Protein AF-A0ABD5PLB5-F1 (afdb_monomer)

Foldseek 3Di:
DDDDPPVVVPPPPLVVLVVLLVVLQVQLVVLCVVCVVVVNNVRNVVSNVVSVVCSVVSVVVDPDPSDDPVNVVVVVVVVVVVLVVVVVVLVPPVVVQVVCCVDPPDPDDPVNVVVNVVNVVVVVVVVVVCVVVVVD

Secondary structure (DSSP, 8-state):
---SSTTTSSSHHHHHHHHHHHHHHHHHHHHHHHHHHTT-HHHHHHHHHHHHHHHHHHHHT--S----HHHHHHHHHHHHHHHHHHHHHHHHHHHHHHHHHTSTT----HHHHHHHHHHHHHHHHHHHHHHHHHH-

Organism: NCBI:txid2932267

Sequence (136 aa):
MTEPATGLLRTGAPETYKRLMLACCVFAGVALGVGSALQRPLVAVGLYAVGMIAAVAIPSATSYTLFDERDDTIHRRASGFTLTLFGWLAAIVFPSLVVLSSTRYFSWGTASVTLAWTTAAVYVTYGVAIGYYRRR

Radius of gyration: 20.75 Å; Cα contacts (8 Å, |Δi|>4): 52; chains: 1; bounding box: 46×36×71 Å

InterPro domains:
  IPR019235 Protein of unknown function DUF2178, transmembrane [PF09946] (15-136)

Structure (mmCIF, N/CA/C/O backbone):
data_AF-A0ABD5PLB5-F1
#
_entry.id   AF-A0ABD5PLB5-F1
#
loop_
_atom_site.group_PDB
_atom_site.id
_atom_site.type_symbol
_atom_site.label_atom_id
_atom_site.label_alt_id
_atom_site.label_comp_id
_atom_site.label_asym_id
_atom_site.label_entity_id
_atom_site.label_seq_id
_atom_site.pdbx_PDB_ins_code
_atom_site.Cartn_x
_atom_site.Cartn_y
_atom_site.Cartn_z
_atom_site.occupancy
_atom_site.B_iso_or_equiv
_atom_site.auth_seq_id
_atom_site.auth_comp_id
_atom_site.auth_asym_id
_atom_site.auth_atom_id
_atom_site.pdbx_PDB_model_num
ATOM 1 N N . MET A 1 1 ? -15.383 25.217 46.375 1.00 41.72 1 MET A N 1
ATOM 2 C CA . MET A 1 1 ? -15.329 25.549 44.934 1.00 41.72 1 MET A CA 1
ATOM 3 C C . MET A 1 1 ? -13.970 25.121 44.397 1.00 41.72 1 MET A C 1
ATOM 5 O O . MET A 1 1 ? -13.043 25.914 44.421 1.00 41.72 1 MET A O 1
ATOM 9 N N . THR A 1 2 ? -13.818 23.861 43.987 1.00 51.75 2 THR A N 1
ATOM 10 C CA . THR A 1 2 ? -12.571 23.341 43.393 1.00 51.75 2 THR A CA 1
ATOM 11 C C . THR A 1 2 ? -12.906 22.225 42.407 1.00 51.75 2 THR A C 1
ATOM 13 O O . THR A 1 2 ? -12.700 21.056 42.698 1.00 51.75 2 THR A O 1
ATOM 16 N N . GLU A 1 3 ? -13.435 22.587 41.240 1.00 52.81 3 GLU A N 1
ATOM 17 C CA . GLU A 1 3 ? -13.432 21.715 40.059 1.00 52.81 3 GLU A CA 1
ATOM 18 C C . GLU A 1 3 ? -13.216 22.568 38.802 1.00 52.81 3 GLU A C 1
ATOM 20 O O . GLU A 1 3 ? -14.157 23.175 38.295 1.00 52.81 3 GLU A O 1
ATOM 25 N N . PRO A 1 4 ? -11.965 22.661 38.310 1.00 50.53 4 PRO A N 1
ATOM 26 C CA . PRO A 1 4 ? -11.774 22.874 36.875 1.00 50.53 4 PRO A CA 1
ATOM 27 C C . PRO A 1 4 ? -10.739 21.935 36.223 1.00 50.53 4 PRO A C 1
ATOM 29 O O . PRO A 1 4 ? -10.540 22.000 35.015 1.00 50.53 4 PRO A O 1
ATOM 32 N N . ALA A 1 5 ? 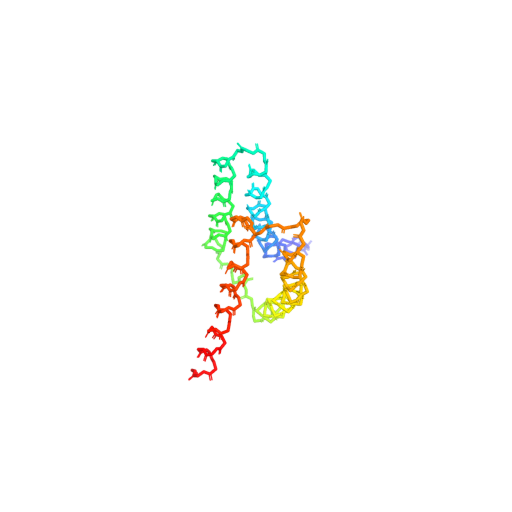-10.083 21.035 36.967 1.00 50.00 5 ALA A N 1
ATOM 33 C CA . ALA A 1 5 ? -8.969 20.240 36.426 1.00 50.00 5 ALA A CA 1
ATOM 34 C C . ALA A 1 5 ? -9.391 18.941 35.703 1.00 50.00 5 ALA A C 1
ATOM 36 O O . ALA A 1 5 ? -8.649 18.424 34.869 1.00 50.00 5 ALA A O 1
ATOM 37 N N . THR A 1 6 ? -10.589 18.415 35.968 1.00 53.41 6 THR A N 1
ATOM 38 C CA . THR A 1 6 ? -11.008 17.083 35.488 1.00 53.41 6 THR A CA 1
ATOM 39 C C . THR A 1 6 ? -11.473 17.075 34.022 1.00 53.41 6 THR A C 1
ATOM 41 O O . THR A 1 6 ? -11.528 16.021 33.391 1.00 53.41 6 THR A O 1
ATOM 44 N N . GLY A 1 7 ? -11.776 18.242 33.440 1.00 45.38 7 GLY A N 1
ATOM 45 C CA . GLY A 1 7 ? -12.273 18.359 32.061 1.00 45.38 7 GLY A CA 1
ATOM 46 C C . GLY A 1 7 ? -11.204 18.185 30.973 1.00 45.38 7 GLY A C 1
ATOM 47 O O . GLY A 1 7 ? -11.512 17.690 29.891 1.00 45.38 7 GLY A O 1
ATOM 48 N N . LEU A 1 8 ? -9.944 18.535 31.258 1.00 46.94 8 LEU A N 1
ATOM 49 C CA . LEU A 1 8 ? -8.851 18.522 30.270 1.00 46.94 8 LEU A CA 1
ATOM 50 C C . LEU A 1 8 ? -8.160 17.156 30.128 1.00 46.94 8 LEU A C 1
ATOM 52 O O . LEU A 1 8 ? -7.621 16.851 29.068 1.00 46.94 8 LEU A O 1
ATOM 56 N N . LEU A 1 9 ? -8.219 16.300 31.154 1.00 48.34 9 LEU A N 1
ATOM 57 C CA . LEU A 1 9 ? -7.662 14.938 31.103 1.00 48.34 9 LEU A CA 1
ATOM 58 C C . LEU A 1 9 ? -8.613 13.919 30.451 1.00 48.34 9 LEU A C 1
ATOM 60 O O . LEU A 1 9 ? -8.194 12.816 30.109 1.00 48.34 9 LEU A O 1
ATOM 64 N N . ARG A 1 10 ? -9.887 14.277 30.252 1.00 50.34 10 ARG A N 1
ATOM 65 C CA . ARG A 1 10 ? -10.924 13.352 29.768 1.00 50.34 10 ARG A CA 1
ATOM 66 C C . ARG A 1 10 ? -11.034 13.287 28.240 1.00 50.34 10 ARG A C 1
ATOM 68 O O . ARG A 1 10 ? -11.531 12.299 27.713 1.00 50.34 10 ARG A O 1
ATOM 75 N N . THR A 1 11 ? -10.551 14.302 27.524 1.00 49.94 11 THR A N 1
ATOM 76 C CA . THR A 1 11 ? -10.662 14.414 26.056 1.00 49.94 11 THR A CA 1
ATOM 77 C C . THR A 1 11 ? -9.358 14.112 25.309 1.00 49.94 11 THR A C 1
ATOM 79 O O . THR A 1 11 ? -9.388 13.875 24.105 1.00 49.94 11 THR A O 1
ATOM 82 N N . GLY A 1 12 ? -8.213 14.072 26.003 1.00 51.06 12 GLY A N 1
ATOM 83 C CA . GLY A 1 12 ? -6.898 13.862 25.384 1.00 51.06 12 GLY A CA 1
ATOM 84 C C . GLY A 1 12 ? -6.509 12.399 25.149 1.00 51.06 12 GLY A C 1
ATOM 85 O O . GLY A 1 12 ? -5.767 12.115 24.213 1.00 51.06 12 GLY A O 1
ATOM 86 N N . ALA A 1 13 ? -7.006 11.458 25.956 1.00 61.94 13 ALA A N 1
ATOM 87 C CA . ALA A 1 13 ? -6.585 10.057 25.887 1.00 61.94 13 ALA A CA 1
ATOM 88 C C . ALA A 1 13 ? -6.906 9.379 24.533 1.00 61.94 13 ALA A C 1
ATOM 90 O O . ALA A 1 13 ? -5.964 8.944 23.869 1.00 61.94 13 ALA A O 1
ATOM 91 N N . PRO A 1 14 ? -8.167 9.322 24.056 1.00 65.00 14 PRO A N 1
ATOM 92 C CA . PRO A 1 14 ? -8.504 8.568 22.843 1.00 65.00 14 PRO A CA 1
ATOM 93 C C . PRO A 1 14 ? -7.855 9.137 21.572 1.00 65.00 14 PRO A C 1
ATOM 95 O O . PRO A 1 14 ? -7.322 8.378 20.768 1.00 65.00 14 PRO A O 1
ATOM 98 N N . GLU A 1 15 ? -7.811 10.463 21.411 1.00 71.81 15 GLU A N 1
ATOM 99 C CA . GLU A 1 15 ? -7.142 11.112 20.270 1.00 71.81 15 GLU A CA 1
ATOM 100 C C . GLU A 1 15 ? -5.625 10.885 20.274 1.00 71.81 15 GLU A C 1
ATOM 102 O O . GLU A 1 15 ? -5.017 10.667 19.224 1.00 71.81 15 GLU A O 1
ATOM 107 N N . THR A 1 16 ? -5.001 10.881 21.454 1.00 73.25 16 THR A N 1
ATOM 108 C CA . THR A 1 16 ? -3.568 10.587 21.586 1.00 73.25 16 THR A CA 1
ATOM 109 C C . THR A 1 16 ? -3.272 9.135 21.217 1.00 73.25 16 THR A C 1
ATOM 111 O O . THR A 1 16 ? -2.315 8.884 20.486 1.00 73.25 16 THR A O 1
ATOM 114 N N . TYR A 1 17 ? -4.119 8.185 21.628 1.00 70.25 17 TYR A N 1
ATOM 115 C CA . TYR A 1 17 ? -3.989 6.777 21.238 1.00 70.25 17 TYR A CA 1
ATOM 116 C C . T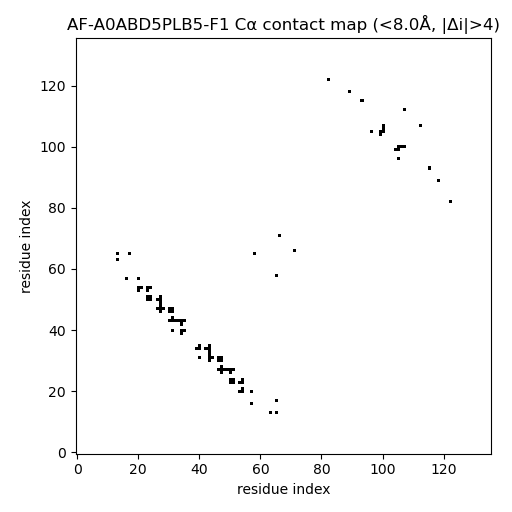YR A 1 17 ? -4.179 6.566 19.730 1.00 70.25 17 TYR A C 1
ATOM 118 O O . TYR A 1 17 ? -3.380 5.860 19.114 1.00 70.25 17 TYR A O 1
ATOM 126 N N . LYS A 1 18 ? -5.163 7.225 19.104 1.00 74.38 18 LYS A N 1
ATOM 127 C CA . LYS A 1 18 ? -5.365 7.181 17.642 1.00 74.38 18 LYS A CA 1
ATOM 128 C C . LYS A 1 18 ? -4.155 7.725 16.881 1.00 74.38 18 LYS A C 1
ATOM 130 O O . LYS A 1 18 ? -3.691 7.103 15.925 1.00 74.38 18 LYS A O 1
ATOM 135 N N . ARG A 1 19 ? -3.609 8.864 17.322 1.00 79.31 19 ARG A N 1
ATOM 136 C CA . ARG A 1 19 ? -2.397 9.458 16.735 1.00 79.31 19 ARG A CA 1
ATOM 137 C C . ARG A 1 19 ? -1.176 8.575 16.931 1.00 79.31 19 ARG A C 1
ATOM 139 O O . ARG A 1 19 ? -0.392 8.449 15.999 1.00 79.31 19 ARG A O 1
ATOM 146 N N . LEU A 1 20 ? -1.029 7.951 18.098 1.00 80.44 20 LEU A N 1
ATOM 147 C CA . LEU A 1 20 ? 0.065 7.024 18.374 1.00 80.44 20 LEU A CA 1
ATOM 148 C C . LEU A 1 20 ? -0.024 5.786 17.479 1.00 80.44 20 LEU A C 1
ATOM 150 O O . LEU A 1 20 ? 0.971 5.406 16.874 1.00 80.44 20 LEU A O 1
ATOM 154 N N . MET A 1 21 ? -1.216 5.206 17.328 1.00 77.38 21 MET A N 1
ATOM 155 C CA . MET A 1 21 ? -1.441 4.076 16.427 1.00 77.38 21 MET A CA 1
ATOM 156 C C . MET A 1 21 ? -1.101 4.447 14.978 1.00 77.38 21 MET A C 1
ATOM 158 O O . MET A 1 21 ? -0.364 3.725 14.309 1.00 77.38 21 MET A O 1
ATOM 162 N N . LEU A 1 22 ? -1.573 5.605 14.502 1.00 82.31 22 LEU A N 1
ATOM 163 C CA . LEU A 1 22 ? -1.252 6.097 13.163 1.00 82.31 22 LEU A CA 1
ATOM 164 C C . LEU A 1 22 ? 0.251 6.363 13.003 1.00 82.31 22 LEU A C 1
ATOM 166 O O . LEU A 1 22 ? 0.833 5.973 11.993 1.00 82.31 22 LEU A O 1
ATOM 170 N N . ALA A 1 23 ? 0.893 6.961 14.008 1.00 84.25 23 ALA A N 1
ATOM 171 C CA . ALA A 1 23 ? 2.331 7.189 14.025 1.00 84.25 23 ALA A CA 1
ATOM 172 C C . ALA A 1 23 ? 3.112 5.870 13.988 1.00 84.25 23 ALA A C 1
ATOM 174 O O . ALA A 1 23 ? 4.072 5.778 13.231 1.00 84.25 23 ALA A O 1
ATOM 175 N N . CYS A 1 24 ? 2.684 4.836 14.719 1.00 82.00 24 CYS A N 1
ATOM 176 C CA . CYS A 1 24 ? 3.284 3.502 14.668 1.00 82.00 24 CYS A CA 1
ATOM 177 C C . CYS A 1 24 ? 3.156 2.872 13.278 1.00 82.00 24 CYS A C 1
ATOM 179 O O . CYS A 1 24 ? 4.148 2.366 12.758 1.00 82.00 24 CYS A O 1
ATOM 181 N N . CYS A 1 25 ? 1.981 2.944 12.647 1.00 80.00 25 CYS A N 1
ATOM 182 C CA . CYS A 1 25 ? 1.780 2.422 11.293 1.00 80.00 25 CYS A CA 1
ATOM 183 C C . CYS A 1 25 ? 2.649 3.153 10.259 1.00 80.00 25 CYS A C 1
ATOM 185 O O . CYS A 1 25 ? 3.316 2.517 9.440 1.00 80.00 25 CYS A O 1
ATOM 187 N N . VAL A 1 26 ? 2.676 4.488 10.312 1.00 86.38 26 VAL A N 1
ATOM 188 C CA . VAL A 1 26 ? 3.505 5.309 9.418 1.00 86.38 26 VAL A CA 1
ATOM 189 C C . VAL A 1 26 ? 4.988 5.033 9.664 1.00 86.38 26 VAL A C 1
ATOM 191 O O . VAL A 1 26 ? 5.728 4.793 8.713 1.00 86.38 26 VAL A O 1
ATOM 194 N N . PHE A 1 27 ? 5.418 5.001 10.926 1.00 88.81 27 PHE A N 1
ATOM 195 C CA . PHE A 1 27 ? 6.794 4.700 11.306 1.00 88.81 27 PHE A CA 1
ATOM 196 C C . PHE A 1 27 ? 7.219 3.315 10.823 1.00 88.81 27 PHE A C 1
ATOM 198 O O . PHE A 1 27 ? 8.285 3.199 10.229 1.00 88.81 27 PHE A O 1
ATOM 205 N N . ALA A 1 28 ? 6.390 2.285 11.010 1.00 80.00 28 ALA A N 1
ATOM 206 C CA . ALA A 1 28 ? 6.684 0.933 10.545 1.00 80.00 28 ALA A CA 1
ATOM 207 C C . ALA A 1 28 ? 6.923 0.914 9.028 1.00 80.00 28 ALA A C 1
ATOM 209 O O . ALA A 1 28 ? 7.945 0.401 8.567 1.00 80.00 28 ALA A O 1
ATOM 210 N N . GLY A 1 29 ? 6.019 1.523 8.251 1.00 81.19 29 GLY A N 1
ATOM 211 C CA . GLY A 1 29 ? 6.149 1.603 6.795 1.00 81.19 29 GLY A CA 1
ATOM 212 C C . GLY A 1 29 ? 7.398 2.367 6.345 1.00 81.19 29 GLY A C 1
ATOM 213 O O . GLY A 1 29 ? 8.147 1.889 5.490 1.00 81.19 29 GLY A O 1
ATOM 214 N N . VAL A 1 30 ? 7.664 3.526 6.954 1.00 88.25 30 VAL A N 1
ATOM 215 C CA . VAL A 1 30 ? 8.843 4.352 6.644 1.00 88.25 30 VAL A CA 1
ATOM 216 C C . VAL A 1 30 ? 10.136 3.637 7.035 1.00 88.25 30 VAL A C 1
ATOM 218 O O . VAL A 1 30 ? 11.074 3.610 6.241 1.00 88.25 30 VAL A O 1
ATOM 221 N N . ALA A 1 31 ? 10.190 3.017 8.214 1.00 83.38 31 ALA A N 1
ATOM 222 C CA . ALA A 1 31 ? 11.354 2.274 8.686 1.00 83.38 31 ALA A CA 1
ATOM 223 C C . ALA A 1 31 ? 11.683 1.097 7.761 1.00 83.38 31 ALA A C 1
ATOM 225 O O . ALA A 1 31 ? 12.856 0.874 7.451 1.00 83.38 31 ALA A O 1
ATOM 226 N N . LEU A 1 32 ? 10.662 0.390 7.262 1.00 80.75 32 LEU A N 1
ATOM 227 C CA . LEU A 1 32 ? 10.860 -0.687 6.297 1.00 80.75 32 LEU A CA 1
ATOM 228 C C . LEU A 1 32 ? 11.433 -0.160 4.974 1.00 80.75 32 LEU A C 1
ATOM 230 O O . LEU A 1 32 ? 12.413 -0.709 4.467 1.00 80.75 32 LEU A O 1
ATOM 234 N N . GLY A 1 33 ? 10.859 0.920 4.434 1.00 81.19 33 GLY A N 1
ATOM 235 C CA . GLY A 1 33 ? 11.304 1.522 3.174 1.00 81.19 33 GLY A CA 1
ATOM 236 C C . GLY A 1 33 ? 12.723 2.091 3.255 1.00 81.19 33 GLY A C 1
ATOM 237 O O . GLY A 1 33 ? 13.591 1.727 2.460 1.00 81.19 33 GLY A O 1
ATOM 238 N N . VAL A 1 34 ? 12.987 2.934 4.255 1.00 83.88 34 VAL A N 1
ATOM 239 C CA . VAL A 1 34 ? 14.298 3.568 4.470 1.00 83.88 34 VAL A CA 1
ATOM 240 C C . VAL A 1 34 ? 15.356 2.528 4.836 1.00 83.88 34 VAL A C 1
ATOM 242 O O . VAL A 1 34 ? 16.453 2.545 4.282 1.00 83.88 34 VAL A O 1
ATOM 245 N N . GLY A 1 35 ? 15.038 1.581 5.720 1.00 76.44 35 GLY A N 1
ATOM 246 C CA . GLY A 1 35 ? 15.977 0.533 6.117 1.00 76.44 35 GLY A CA 1
ATOM 247 C C . GLY A 1 35 ? 16.341 -0.413 4.967 1.00 76.44 35 GLY A C 1
ATOM 248 O O . GLY A 1 35 ? 17.495 -0.837 4.865 1.00 76.44 35 GLY A O 1
ATOM 249 N N . SER A 1 36 ? 15.398 -0.680 4.057 1.00 80.19 36 SER A N 1
ATOM 250 C CA . SER A 1 36 ? 15.674 -1.429 2.823 1.00 80.19 36 SER A CA 1
ATOM 251 C C . SER A 1 36 ? 16.583 -0.640 1.876 1.00 80.19 36 SER A C 1
ATOM 253 O O . SER A 1 36 ? 17.533 -1.202 1.334 1.00 80.19 36 SER A O 1
ATOM 255 N N . ALA A 1 37 ? 16.357 0.671 1.729 1.00 82.50 37 ALA A N 1
ATOM 256 C CA . ALA A 1 37 ? 17.206 1.540 0.910 1.00 82.50 37 ALA A CA 1
ATOM 257 C C . ALA A 1 37 ? 18.644 1.652 1.454 1.00 82.50 37 ALA A C 1
ATOM 259 O O . ALA A 1 37 ? 19.600 1.680 0.682 1.00 82.50 37 ALA A O 1
ATOM 260 N N . LEU A 1 38 ? 18.809 1.648 2.780 1.00 87.88 38 LEU A N 1
ATOM 261 C CA . LEU A 1 38 ? 20.108 1.709 3.461 1.00 87.88 38 LEU A CA 1
ATOM 262 C C . LEU A 1 38 ? 20.844 0.356 3.536 1.00 87.88 38 LEU A C 1
ATOM 264 O O . LEU A 1 38 ? 21.829 0.246 4.264 1.00 87.88 38 LEU A O 1
ATOM 268 N N . GLN A 1 39 ? 20.386 -0.679 2.817 1.00 84.56 39 GLN A N 1
ATOM 269 C CA . GLN A 1 39 ? 20.984 -2.026 2.822 1.00 84.56 39 GLN A CA 1
ATOM 270 C C . GLN A 1 39 ? 21.041 -2.660 4.228 1.00 84.56 39 GLN A C 1
ATOM 272 O O . GLN A 1 39 ? 21.922 -3.463 4.541 1.00 84.56 39 GLN A O 1
ATOM 277 N N . ARG A 1 40 ? 20.085 -2.319 5.104 1.00 84.44 40 ARG A N 1
ATOM 278 C CA . ARG A 1 40 ? 19.942 -2.885 6.458 1.00 84.44 40 ARG A CA 1
ATOM 279 C C . ARG A 1 40 ? 18.606 -3.633 6.594 1.00 84.44 40 ARG A C 1
ATOM 281 O O . ARG A 1 40 ? 17.798 -3.281 7.455 1.00 84.44 40 ARG A O 1
ATOM 288 N N . PRO A 1 41 ? 18.360 -4.685 5.788 1.00 79.19 41 PRO A N 1
ATOM 289 C CA . PRO A 1 41 ? 17.044 -5.319 5.691 1.00 79.19 41 PRO A CA 1
ATOM 290 C C . PRO A 1 41 ? 16.575 -5.930 7.017 1.00 79.19 41 PRO A C 1
ATOM 292 O O . PRO A 1 41 ? 15.412 -5.792 7.375 1.00 79.19 41 PRO A O 1
ATOM 295 N N . LEU A 1 42 ? 17.476 -6.537 7.798 1.00 85.75 42 LEU A N 1
ATOM 296 C CA . LEU A 1 42 ? 17.117 -7.139 9.089 1.00 85.75 42 LEU A CA 1
ATOM 297 C C . LEU A 1 42 ? 16.665 -6.092 10.119 1.00 85.75 42 LEU A C 1
ATOM 299 O O . LEU A 1 42 ? 15.709 -6.321 10.854 1.00 85.75 42 LEU A O 1
ATOM 303 N N . VAL A 1 43 ? 17.314 -4.923 10.138 1.00 85.06 43 VAL A N 1
ATOM 304 C CA . VAL A 1 43 ? 16.929 -3.809 11.020 1.00 85.06 43 VAL A CA 1
ATOM 305 C C . VAL A 1 43 ? 15.588 -3.227 10.576 1.00 85.06 43 VAL A C 1
ATOM 307 O O . VAL A 1 43 ? 14.724 -2.970 11.410 1.00 85.06 43 VAL A O 1
ATOM 310 N N . ALA A 1 44 ? 15.393 -3.078 9.264 1.00 78.75 44 ALA A N 1
ATOM 311 C CA . ALA A 1 44 ? 14.151 -2.592 8.672 1.00 78.75 44 ALA A CA 1
ATOM 312 C C . ALA A 1 44 ? 12.954 -3.481 9.053 1.00 78.75 44 ALA A C 1
ATOM 314 O O . ALA A 1 44 ? 11.927 -2.984 9.515 1.00 78.75 44 ALA A O 1
ATOM 315 N N . VAL A 1 45 ? 13.118 -4.802 8.925 1.00 87.00 45 VAL A N 1
ATOM 316 C CA . VAL A 1 45 ? 12.099 -5.795 9.294 1.00 87.00 45 VAL A CA 1
ATOM 317 C C . VAL A 1 45 ? 11.838 -5.789 10.799 1.00 87.00 45 VAL A C 1
ATOM 319 O O . VAL A 1 45 ? 10.679 -5.816 11.206 1.00 87.00 45 VAL A O 1
ATOM 322 N N . GLY A 1 46 ? 12.883 -5.702 11.628 1.00 88.06 46 GLY A N 1
ATOM 323 C CA . GLY A 1 46 ? 12.733 -5.616 13.082 1.00 88.06 46 GLY A CA 1
ATOM 324 C C . GLY A 1 46 ? 11.919 -4.393 13.514 1.00 88.06 46 GLY A C 1
ATOM 325 O O . GLY A 1 46 ? 10.961 -4.527 14.272 1.00 88.06 46 GLY A O 1
ATOM 326 N N . LEU A 1 47 ? 12.241 -3.211 12.980 1.00 86.69 47 LEU A N 1
ATOM 327 C CA . LEU A 1 47 ? 11.504 -1.975 13.271 1.00 86.69 47 LEU A CA 1
ATOM 328 C C . LEU A 1 47 ? 10.059 -2.027 12.768 1.00 86.69 47 LEU A C 1
ATOM 330 O O . LEU A 1 47 ? 9.147 -1.603 13.479 1.00 86.69 47 LEU A O 1
ATOM 334 N N . TYR A 1 48 ? 9.844 -2.577 11.572 1.00 85.56 48 TYR A N 1
ATOM 335 C CA . TYR A 1 48 ? 8.507 -2.794 11.034 1.00 85.56 48 TYR A CA 1
ATOM 336 C C . TYR A 1 48 ? 7.676 -3.701 11.947 1.00 85.56 48 TYR A C 1
ATOM 338 O O . TYR A 1 48 ? 6.562 -3.339 12.322 1.00 85.56 48 TYR A O 1
ATOM 346 N N . ALA A 1 49 ? 8.229 -4.847 12.354 1.00 88.38 49 ALA A N 1
ATOM 347 C CA . ALA A 1 49 ? 7.548 -5.800 13.223 1.00 88.38 49 ALA A CA 1
ATOM 348 C C . ALA A 1 49 ? 7.183 -5.171 14.573 1.00 88.38 49 ALA A C 1
ATOM 350 O O . ALA A 1 49 ? 6.040 -5.290 15.010 1.00 88.38 49 ALA A O 1
ATOM 351 N N . VAL A 1 50 ? 8.112 -4.442 15.201 1.00 88.50 50 VAL A N 1
ATOM 352 C CA . VAL A 1 50 ? 7.852 -3.725 16.460 1.00 88.50 50 VAL A CA 1
ATOM 353 C C . VAL A 1 50 ? 6.738 -2.692 16.288 1.00 88.50 50 VAL A C 1
ATOM 355 O O . VAL A 1 50 ? 5.824 -2.643 17.110 1.00 88.50 50 VAL A O 1
ATOM 358 N N . GLY A 1 51 ? 6.766 -1.903 15.211 1.00 82.56 51 GLY A N 1
ATOM 359 C CA . GLY A 1 51 ? 5.724 -0.913 14.935 1.00 82.56 51 GLY A CA 1
ATOM 360 C C . GLY A 1 51 ? 4.346 -1.542 14.704 1.00 82.56 51 GLY A C 1
ATOM 361 O O . GLY A 1 51 ? 3.353 -1.041 15.229 1.00 82.56 51 GLY A O 1
ATOM 362 N N . MET A 1 52 ? 4.283 -2.672 13.994 1.00 82.75 52 MET A N 1
ATOM 363 C CA . MET A 1 52 ? 3.037 -3.414 13.772 1.00 82.75 52 MET A CA 1
ATOM 364 C C . MET A 1 52 ? 2.501 -4.050 15.058 1.00 82.75 52 MET A C 1
ATOM 366 O O . MET A 1 52 ? 1.307 -3.953 15.333 1.00 82.75 52 MET A O 1
ATOM 370 N N . ILE A 1 53 ? 3.369 -4.654 15.875 1.00 86.75 53 ILE A N 1
ATOM 371 C CA . ILE A 1 53 ? 2.984 -5.207 17.182 1.00 86.75 53 ILE A CA 1
ATOM 372 C C . ILE A 1 53 ? 2.451 -4.092 18.081 1.00 86.75 53 ILE A C 1
ATOM 374 O O . ILE A 1 53 ? 1.396 -4.259 18.687 1.00 86.75 53 ILE A O 1
ATOM 378 N N . ALA A 1 54 ? 3.124 -2.940 18.126 1.00 80.75 54 ALA A N 1
ATOM 379 C CA . ALA A 1 54 ? 2.655 -1.784 18.881 1.00 80.75 54 ALA A CA 1
ATOM 380 C C . ALA A 1 54 ? 1.273 -1.320 18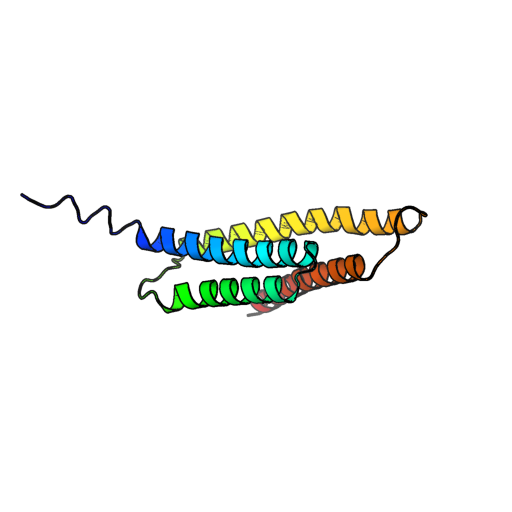.394 1.00 80.75 54 ALA A C 1
ATOM 382 O O . ALA A 1 54 ? 0.373 -1.130 19.209 1.00 80.75 54 ALA A O 1
ATOM 383 N N . ALA A 1 55 ? 1.066 -1.219 17.078 1.00 77.06 55 ALA A N 1
ATOM 384 C CA . ALA A 1 55 ? -0.217 -0.818 16.503 1.00 77.06 55 ALA A CA 1
ATOM 385 C C . ALA A 1 55 ? -1.371 -1.775 16.862 1.00 77.06 55 ALA A C 1
ATOM 387 O O . ALA A 1 55 ? -2.491 -1.313 17.060 1.00 77.06 55 ALA A O 1
ATOM 388 N N . VAL A 1 56 ? -1.107 -3.081 16.989 1.00 79.31 56 VAL A N 1
ATOM 389 C CA . VAL A 1 56 ? -2.104 -4.086 17.416 1.00 79.31 56 VAL A CA 1
ATOM 390 C C . VAL A 1 56 ? -2.299 -4.098 18.935 1.00 79.31 56 VAL A C 1
ATOM 392 O O . VAL A 1 56 ? -3.419 -4.266 19.417 1.00 79.31 56 VAL A O 1
ATOM 395 N N . ALA A 1 57 ? -1.227 -3.901 19.702 1.00 79.56 57 ALA A N 1
ATOM 396 C CA . ALA A 1 57 ? -1.265 -3.951 21.159 1.00 79.56 57 ALA A CA 1
ATOM 397 C C . ALA A 1 57 ? -1.958 -2.721 21.774 1.00 79.56 57 ALA A C 1
ATOM 399 O O . ALA A 1 57 ? -2.698 -2.867 22.749 1.00 79.56 57 ALA A O 1
ATOM 400 N N . ILE A 1 58 ? -1.774 -1.529 21.191 1.00 74.50 58 ILE A N 1
ATOM 401 C CA . ILE A 1 58 ? -2.338 -0.259 21.691 1.00 74.50 58 ILE A CA 1
ATOM 402 C C . ILE A 1 58 ? -3.875 -0.319 21.867 1.00 74.50 58 ILE A C 1
ATOM 404 O O . ILE A 1 58 ? -4.350 0.020 22.957 1.00 74.50 58 ILE A O 1
ATOM 408 N N . PRO A 1 59 ? -4.670 -0.782 20.877 1.00 66.19 59 PRO A N 1
ATOM 409 C CA . PRO A 1 59 ? -6.112 -0.957 21.042 1.00 66.19 59 PRO A CA 1
ATOM 410 C C . PRO A 1 59 ? -6.479 -1.977 22.125 1.00 66.19 59 PRO A C 1
ATOM 412 O O . PRO A 1 59 ? -7.379 -1.721 22.917 1.00 66.19 59 PRO A O 1
ATOM 415 N N . SER A 1 60 ? -5.773 -3.113 22.196 1.00 62.50 60 SER A N 1
ATOM 416 C CA . SER A 1 60 ? -6.082 -4.191 23.153 1.00 62.50 60 SER A CA 1
ATOM 417 C C . SER A 1 60 ? -5.783 -3.840 24.615 1.00 62.50 60 SER A C 1
ATOM 419 O O . SER A 1 60 ? -6.384 -4.410 25.521 1.00 62.50 60 SER A O 1
ATOM 421 N N . ALA A 1 61 ? -4.878 -2.889 24.851 1.00 64.19 61 ALA A N 1
ATOM 422 C CA . ALA A 1 61 ? -4.511 -2.430 26.187 1.00 64.19 61 ALA A CA 1
ATOM 423 C C . ALA A 1 61 ? -5.443 -1.329 26.733 1.00 64.19 61 ALA A C 1
ATOM 425 O O . ALA A 1 61 ? -5.299 -0.928 27.888 1.00 64.19 61 ALA A O 1
ATOM 426 N N . THR A 1 62 ? -6.387 -0.829 25.926 1.00 58.78 62 THR A N 1
ATOM 427 C CA . THR A 1 62 ? -7.249 0.301 26.293 1.00 58.78 62 THR A CA 1
ATOM 428 C C . THR A 1 62 ? -8.689 -0.161 26.519 1.00 58.78 62 THR A C 1
ATOM 430 O O . THR A 1 62 ? -9.336 -0.682 25.621 1.00 58.78 62 THR A O 1
ATOM 433 N N . SER A 1 63 ? -9.226 0.076 27.717 1.00 52.28 63 SER A N 1
ATOM 434 C CA . SER A 1 63 ? -10.595 -0.286 28.128 1.00 52.28 63 SER A CA 1
ATOM 435 C C . SER A 1 63 ? -11.688 0.696 27.663 1.00 52.28 63 SER A C 1
ATOM 437 O O . SER A 1 63 ? -12.847 0.554 28.043 1.00 52.28 63 SER A O 1
ATOM 439 N N . TYR A 1 64 ? -11.336 1.684 26.835 1.00 55.41 64 TYR A N 1
ATOM 440 C CA . TYR A 1 64 ? -12.270 2.629 26.214 1.00 55.41 64 TYR A CA 1
ATOM 441 C C . TYR A 1 64 ? -12.606 2.211 24.779 1.00 55.41 64 TYR A C 1
ATOM 443 O O . TYR A 1 64 ? -11.724 1.807 24.023 1.00 55.41 64 TYR A O 1
ATOM 451 N N . THR A 1 65 ? -13.869 2.382 24.377 1.00 56.59 65 THR A N 1
ATOM 452 C CA . THR A 1 65 ? -14.320 2.252 22.983 1.00 56.59 65 THR A CA 1
ATOM 453 C C . THR A 1 65 ? -13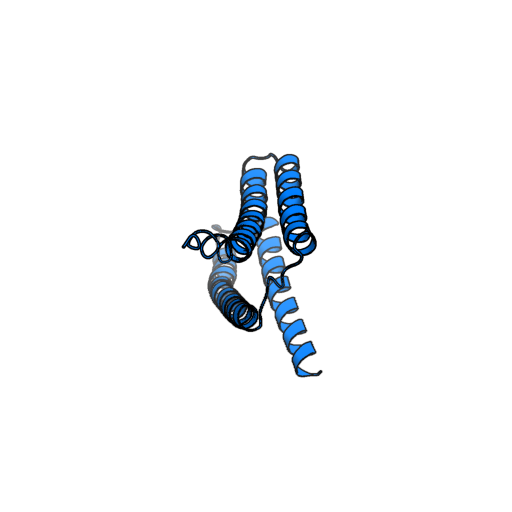.647 3.329 22.130 1.00 56.59 65 THR A C 1
ATOM 455 O O . THR A 1 65 ? -14.071 4.482 22.099 1.00 56.59 65 THR A O 1
ATOM 458 N N . LEU A 1 66 ? -12.530 2.961 21.502 1.00 59.12 66 LEU A N 1
ATOM 459 C CA . LEU A 1 66 ? -11.656 3.860 20.743 1.00 59.12 66 LEU A CA 1
ATOM 460 C C . LEU A 1 66 ? -12.216 4.251 19.369 1.00 59.12 66 LEU A C 1
ATOM 462 O O . LEU A 1 66 ? -11.816 5.284 18.836 1.00 59.12 66 LEU A O 1
ATOM 466 N N . PHE A 1 67 ? -13.128 3.445 18.825 1.00 59.72 67 PHE A N 1
ATOM 467 C CA . PHE A 1 67 ? -13.818 3.685 17.561 1.00 59.72 67 PHE A CA 1
ATOM 468 C C . PHE A 1 67 ? -15.314 3.781 17.829 1.00 59.72 67 PHE A C 1
ATOM 470 O O . PHE A 1 67 ? -15.925 2.819 18.293 1.00 59.72 67 PHE A O 1
ATOM 477 N N . ASP A 1 68 ? -15.868 4.961 17.576 1.00 69.50 68 ASP A N 1
ATOM 478 C CA . ASP A 1 68 ? -17.310 5.194 17.545 1.00 69.50 68 ASP A CA 1
ATOM 479 C C . ASP A 1 68 ? -17.801 5.176 16.085 1.00 69.50 68 ASP A C 1
ATOM 481 O O . ASP A 1 68 ? -16.998 5.283 15.150 1.00 69.50 68 ASP A O 1
ATOM 485 N N . GLU A 1 69 ? -19.115 5.119 15.861 1.00 73.38 69 GLU A N 1
ATOM 486 C CA . GLU A 1 69 ? -19.731 5.113 14.524 1.00 73.38 69 GLU A CA 1
ATOM 487 C C . GLU A 1 69 ? -19.217 6.270 13.649 1.00 73.38 69 GLU A C 1
ATOM 489 O O . GLU A 1 69 ? -19.048 6.148 12.431 1.00 73.38 69 GLU A O 1
ATOM 494 N N . ARG A 1 70 ? -18.906 7.411 14.275 1.00 72.31 70 ARG A N 1
ATOM 495 C CA . ARG A 1 70 ? -18.347 8.579 13.593 1.00 72.31 70 ARG A CA 1
ATOM 496 C C . ARG A 1 70 ? -16.957 8.312 13.011 1.00 72.31 70 ARG A C 1
ATOM 498 O O . ARG A 1 70 ? -16.700 8.733 11.881 1.00 72.31 70 ARG A O 1
ATOM 505 N N . ASP A 1 71 ? -16.084 7.611 13.727 1.00 74.38 71 ASP A N 1
ATOM 506 C CA . ASP A 1 71 ? -14.743 7.281 13.237 1.00 74.38 71 ASP A CA 1
ATOM 507 C C . ASP A 1 71 ? -14.813 6.301 12.067 1.00 74.38 71 ASP A C 1
ATOM 509 O O . ASP A 1 71 ? -14.119 6.487 11.067 1.00 74.38 71 ASP A O 1
ATOM 513 N N . ASP A 1 72 ? -15.722 5.328 12.123 1.00 75.31 72 ASP A N 1
ATOM 514 C CA . ASP A 1 72 ? -15.933 4.372 11.034 1.00 75.31 72 ASP A CA 1
ATOM 515 C C . ASP A 1 72 ? -16.345 5.067 9.734 1.00 75.31 72 ASP A C 1
ATOM 517 O O . ASP A 1 72 ? -15.867 4.714 8.649 1.00 75.31 72 ASP A O 1
ATOM 521 N N . THR A 1 73 ? -17.177 6.114 9.811 1.00 81.19 73 THR A N 1
ATOM 522 C CA . THR A 1 73 ? -17.522 6.894 8.612 1.00 81.19 73 THR A CA 1
ATOM 523 C C . THR A 1 73 ? -16.317 7.630 8.024 1.00 81.19 73 THR A C 1
ATOM 525 O O . THR A 1 73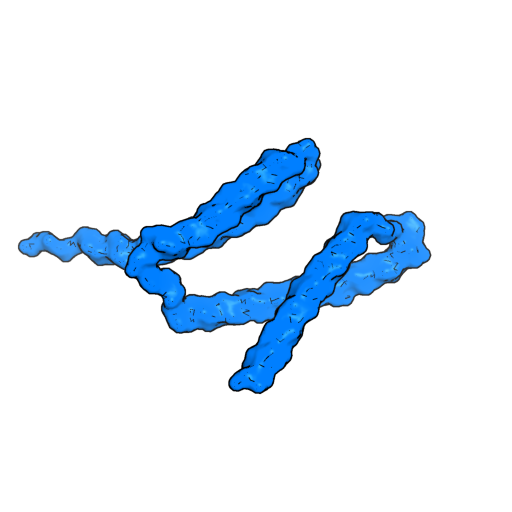 ? -16.175 7.681 6.795 1.00 81.19 73 THR A O 1
ATOM 528 N N . ILE A 1 74 ? -15.433 8.162 8.875 1.00 82.81 74 ILE A N 1
ATOM 529 C CA . ILE A 1 74 ? -14.205 8.847 8.459 1.00 82.81 74 ILE A CA 1
ATOM 530 C C . ILE A 1 74 ? -13.234 7.838 7.848 1.00 82.81 74 ILE A C 1
ATOM 532 O O . ILE A 1 74 ? -12.752 8.079 6.742 1.00 82.81 74 ILE A O 1
ATOM 536 N N . HIS A 1 75 ? -13.005 6.694 8.495 1.00 81.62 75 HIS A N 1
ATOM 537 C CA . HIS A 1 75 ? -12.156 5.625 7.975 1.00 81.62 75 HIS A CA 1
ATOM 538 C C . HIS A 1 75 ? -12.672 5.098 6.643 1.00 81.62 75 HIS A C 1
ATOM 540 O O . HIS A 1 75 ? -11.905 5.015 5.688 1.00 81.62 75 HIS A O 1
ATOM 546 N N . ARG A 1 76 ? -13.979 4.853 6.513 1.00 84.25 76 ARG A N 1
ATOM 547 C CA . ARG A 1 76 ? -14.579 4.418 5.247 1.00 84.25 76 ARG A CA 1
ATOM 548 C C . ARG A 1 76 ? -14.363 5.439 4.130 1.00 84.25 76 ARG A C 1
ATOM 550 O O . ARG A 1 76 ? -14.014 5.058 3.011 1.00 84.25 76 ARG A O 1
ATOM 557 N N . ARG A 1 77 ? -14.550 6.733 4.415 1.00 85.81 77 ARG A N 1
ATOM 558 C CA . ARG A 1 77 ? -14.324 7.804 3.432 1.00 85.81 77 ARG A CA 1
ATOM 559 C C . ARG A 1 77 ? -12.838 7.947 3.091 1.00 85.81 77 ARG A C 1
ATOM 561 O O . ARG A 1 77 ? -12.514 8.082 1.914 1.00 85.81 77 ARG A O 1
ATOM 568 N N . ALA A 1 78 ? -11.954 7.870 4.082 1.00 87.81 78 ALA A N 1
ATOM 569 C CA . ALA A 1 78 ? -10.510 7.926 3.891 1.00 87.81 78 ALA A CA 1
ATOM 570 C C . ALA A 1 78 ? -10.011 6.740 3.055 1.00 87.81 78 ALA A C 1
ATOM 572 O O . ALA A 1 78 ? -9.329 6.963 2.063 1.00 87.81 78 ALA A O 1
ATOM 573 N N . SER A 1 79 ? -10.410 5.507 3.380 1.00 86.75 79 SER A N 1
ATOM 574 C CA . SER A 1 79 ? -10.075 4.304 2.609 1.00 86.75 79 SER A CA 1
ATOM 575 C C . SER A 1 79 ? -10.593 4.378 1.173 1.00 86.75 79 SER A C 1
ATOM 577 O O . SER A 1 79 ? -9.867 4.047 0.240 1.00 86.75 79 SER A O 1
ATOM 579 N N . GLY A 1 80 ? -11.830 4.846 0.971 1.00 88.31 80 GLY A N 1
ATOM 580 C CA . GLY A 1 80 ? -12.376 5.048 -0.372 1.00 88.31 80 GLY A CA 1
ATOM 581 C C . GLY A 1 80 ? -11.584 6.084 -1.174 1.00 88.31 80 GLY A C 1
ATOM 582 O O . GLY A 1 80 ? -11.257 5.851 -2.339 1.00 88.31 80 GLY A O 1
ATOM 583 N N . PHE A 1 81 ? -11.225 7.207 -0.547 1.00 93.31 81 PHE A N 1
ATOM 584 C CA . PHE A 1 81 ? -10.414 8.246 -1.177 1.00 93.31 81 PHE A CA 1
ATOM 585 C C . PHE A 1 81 ? -8.997 7.760 -1.506 1.00 93.31 81 PHE A C 1
ATOM 587 O O . PHE A 1 81 ? -8.540 7.969 -2.628 1.00 93.31 81 PHE A O 1
ATOM 594 N N . THR A 1 82 ? -8.313 7.078 -0.581 1.00 90.62 82 THR A N 1
ATOM 595 C CA . THR A 1 82 ? -6.951 6.574 -0.814 1.00 90.62 82 THR A CA 1
ATOM 596 C C . THR A 1 82 ? -6.925 5.539 -1.932 1.00 90.62 82 THR A C 1
ATOM 598 O O . THR A 1 82 ? -6.113 5.669 -2.844 1.00 90.62 82 THR A O 1
ATOM 601 N N . LEU A 1 83 ? -7.848 4.573 -1.936 1.00 92.56 83 LEU A N 1
ATOM 602 C CA . LEU A 1 83 ? -7.982 3.606 -3.033 1.00 92.56 83 LEU A CA 1
ATOM 603 C C . LEU A 1 83 ? -8.289 4.290 -4.368 1.00 92.56 83 LEU A C 1
ATOM 605 O O . LEU A 1 83 ? -7.742 3.911 -5.395 1.00 92.56 83 LEU A O 1
ATOM 609 N N . THR A 1 84 ? -9.123 5.329 -4.373 1.00 92.62 84 THR A N 1
ATOM 610 C CA . THR A 1 84 ? -9.409 6.082 -5.604 1.00 92.62 84 THR A CA 1
ATOM 611 C C . THR A 1 84 ? -8.158 6.801 -6.111 1.00 92.62 84 THR A C 1
ATOM 613 O O . THR A 1 84 ? -7.819 6.698 -7.289 1.00 92.62 84 THR A O 1
ATOM 616 N N . LEU A 1 85 ? -7.443 7.498 -5.224 1.00 95.50 85 LEU A N 1
ATOM 617 C CA . LEU A 1 85 ? -6.230 8.241 -5.558 1.00 95.50 85 LEU A CA 1
ATOM 618 C C . LEU A 1 85 ? -5.137 7.318 -6.103 1.00 95.50 85 LEU A C 1
ATOM 620 O O . LEU A 1 85 ? -4.616 7.547 -7.194 1.00 95.50 85 LEU A O 1
ATOM 624 N N . PHE A 1 86 ? -4.809 6.255 -5.367 1.00 94.12 86 PHE A N 1
ATOM 625 C CA . PHE A 1 86 ? -3.816 5.285 -5.817 1.00 94.12 86 PHE A CA 1
ATOM 626 C C . PHE A 1 86 ? -4.280 4.536 -7.070 1.00 94.12 86 PHE A C 1
ATOM 628 O O . PHE A 1 86 ? -3.436 4.067 -7.829 1.00 94.12 86 PHE A O 1
ATOM 635 N N . GLY A 1 87 ? -5.589 4.439 -7.313 1.00 93.69 87 GLY A N 1
ATOM 636 C CA . GLY A 1 87 ? -6.150 3.773 -8.484 1.00 93.69 87 GLY A CA 1
ATOM 637 C C . GLY A 1 87 ? -5.881 4.589 -9.735 1.00 93.69 87 GLY A C 1
ATOM 638 O O . GLY A 1 87 ? -5.366 4.064 -10.718 1.00 93.69 87 GLY A O 1
ATOM 639 N N . TRP A 1 88 ? -6.121 5.898 -9.659 1.00 97.00 88 TRP A N 1
ATOM 640 C CA . TRP A 1 88 ? -5.755 6.841 -10.714 1.00 97.00 88 TRP A CA 1
ATOM 641 C C . TRP A 1 88 ? -4.248 6.908 -10.941 1.00 97.00 88 TRP A C 1
ATOM 643 O O . TRP A 1 88 ? -3.806 6.858 -12.086 1.00 97.00 88 TRP A O 1
ATOM 653 N N . LEU A 1 89 ? -3.449 6.957 -9.870 1.00 95.94 89 LEU A N 1
ATOM 654 C CA . LEU A 1 89 ? -1.991 6.915 -9.998 1.00 95.94 89 LEU A CA 1
ATOM 655 C C . LEU A 1 89 ? -1.537 5.634 -10.705 1.00 95.94 89 LEU A C 1
ATOM 657 O O . LEU A 1 89 ? -0.753 5.712 -11.644 1.00 95.94 89 LEU A O 1
ATOM 661 N N . ALA A 1 90 ? -2.064 4.471 -10.319 1.00 93.25 90 ALA A N 1
ATOM 662 C CA . ALA A 1 90 ? -1.760 3.200 -10.969 1.00 93.25 90 ALA A CA 1
ATOM 663 C C . ALA A 1 90 ? -2.193 3.186 -12.447 1.00 93.25 90 ALA A C 1
ATOM 665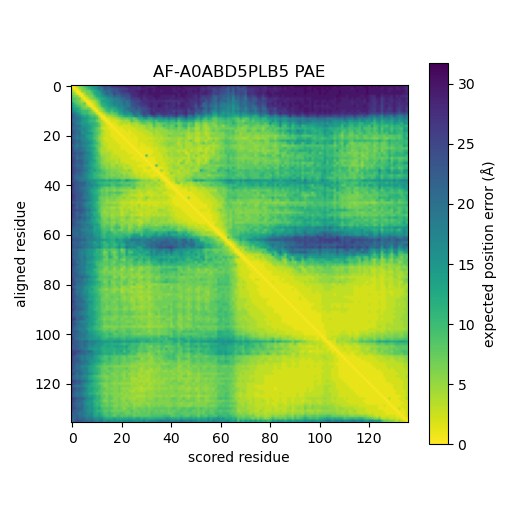 O O . ALA A 1 90 ? -1.424 2.747 -13.303 1.00 93.25 90 ALA A O 1
ATOM 666 N N . ALA A 1 91 ? -3.382 3.715 -12.755 1.00 93.00 91 ALA A N 1
ATOM 667 C CA . ALA A 1 91 ? -3.919 3.819 -14.112 1.00 93.00 91 ALA A CA 1
ATOM 668 C C . ALA A 1 91 ? -3.104 4.754 -15.021 1.00 93.00 91 ALA A C 1
ATOM 670 O O . ALA A 1 91 ? -3.164 4.620 -16.238 1.00 93.00 91 ALA A O 1
ATOM 671 N N . ILE A 1 92 ? -2.326 5.676 -14.454 1.00 96.31 92 ILE A N 1
ATOM 672 C CA . ILE A 1 92 ? -1.403 6.533 -15.208 1.00 96.31 92 ILE A CA 1
ATOM 673 C C . ILE A 1 92 ? -0.019 5.882 -15.281 1.00 96.31 92 ILE A C 1
ATOM 675 O O . ILE A 1 92 ? 0.539 5.711 -16.366 1.00 96.31 92 ILE A O 1
ATOM 679 N N . VAL A 1 93 ? 0.541 5.498 -14.132 1.00 95.00 93 VAL A N 1
ATOM 680 C CA . VAL A 1 93 ? 1.928 5.035 -14.003 1.00 95.00 93 VAL A CA 1
ATOM 681 C C . VAL A 1 93 ? 2.148 3.721 -14.741 1.00 95.00 93 VAL A C 1
ATOM 683 O O . VAL A 1 93 ? 3.067 3.644 -15.552 1.00 95.00 93 VAL A O 1
ATOM 686 N N . PHE A 1 94 ? 1.327 2.691 -14.513 1.00 93.94 94 PHE A N 1
ATOM 687 C CA . PHE A 1 94 ? 1.596 1.379 -15.109 1.00 93.94 94 PHE A CA 1
ATOM 688 C C . PHE A 1 94 ? 1.444 1.376 -16.632 1.00 93.94 94 PHE A C 1
ATOM 690 O O . PHE A 1 94 ? 2.367 0.893 -17.287 1.00 93.94 94 PHE A O 1
ATOM 697 N N . PRO A 1 95 ? 0.390 1.958 -17.238 1.00 94.81 95 PRO A N 1
ATOM 698 C CA . PRO A 1 95 ? 0.330 2.079 -18.693 1.00 94.81 95 PRO A CA 1
ATOM 699 C C . PRO A 1 95 ? 1.489 2.898 -19.269 1.00 94.81 95 PRO A C 1
ATOM 701 O O . PRO A 1 95 ? 2.059 2.505 -20.284 1.00 94.81 95 PRO A O 1
ATOM 704 N N . SER A 1 96 ? 1.910 3.973 -18.592 1.00 95.44 96 SER A N 1
ATOM 705 C CA . SER A 1 96 ? 3.087 4.750 -19.007 1.00 95.44 96 SER A CA 1
ATOM 706 C C . SER A 1 96 ? 4.366 3.909 -18.983 1.00 95.44 96 SER A C 1
ATOM 708 O O . SER A 1 96 ? 5.150 3.971 -19.925 1.00 95.44 96 SER A O 1
ATOM 710 N N . LEU A 1 97 ? 4.565 3.079 -17.953 1.00 94.31 97 LEU A N 1
ATOM 711 C CA . LEU A 1 97 ? 5.698 2.151 -17.869 1.00 94.31 97 LEU A CA 1
ATOM 712 C C . LEU A 1 97 ? 5.633 1.052 -18.935 1.00 94.31 97 LEU A C 1
ATOM 714 O O . LEU A 1 97 ? 6.669 0.670 -19.473 1.00 94.31 97 LEU A O 1
ATOM 718 N N . VAL A 1 98 ? 4.437 0.562 -19.279 1.00 94.81 98 VAL A N 1
ATOM 719 C CA . VAL A 1 98 ? 4.255 -0.389 -20.386 1.00 94.81 98 VAL A CA 1
ATOM 720 C C . VAL A 1 98 ? 4.684 0.249 -21.707 1.00 94.81 98 VAL A C 1
ATOM 722 O O . VAL A 1 98 ? 5.489 -0.341 -22.425 1.00 94.81 98 VAL A O 1
ATOM 725 N N . VAL A 1 99 ? 4.234 1.470 -22.000 1.00 95.38 99 VAL A N 1
ATOM 726 C CA . VAL A 1 99 ? 4.672 2.202 -23.200 1.00 95.38 99 VAL A CA 1
ATOM 727 C C . VAL A 1 99 ? 6.179 2.457 -23.158 1.00 95.38 99 VAL A C 1
ATOM 729 O O . VAL A 1 99 ? 6.878 2.208 -24.133 1.00 95.38 99 VAL A O 1
ATOM 732 N N . LEU A 1 100 ? 6.724 2.879 -22.016 1.00 94.75 100 LEU A N 1
ATOM 733 C CA . LEU A 1 100 ? 8.158 3.135 -21.882 1.00 94.75 100 LEU A CA 1
ATOM 734 C C . LEU A 1 100 ? 8.996 1.854 -22.032 1.00 94.75 100 LEU A C 1
ATOM 736 O O . LEU A 1 100 ? 10.127 1.927 -22.507 1.00 94.75 100 LEU A O 1
ATOM 740 N N . SER A 1 101 ? 8.440 0.685 -21.699 1.00 93.25 101 SER A N 1
ATOM 741 C CA . SER A 1 101 ? 9.113 -0.611 -21.862 1.00 93.25 101 SER A CA 1
ATOM 742 C C . SER A 1 101 ? 9.311 -1.036 -23.317 1.00 93.25 101 SER A C 1
ATOM 744 O O . SER A 1 101 ? 10.149 -1.892 -23.589 1.00 93.25 101 SER A O 1
ATOM 746 N N . SER A 1 102 ? 8.603 -0.415 -24.270 1.00 93.44 102 SER A N 1
ATOM 747 C CA . SER A 1 102 ? 8.894 -0.597 -25.698 1.00 93.44 102 SER A CA 1
ATOM 748 C C . SER A 1 102 ? 10.106 0.217 -26.164 1.00 93.44 102 SER A C 1
ATOM 750 O O . SER A 1 102 ? 10.510 0.123 -27.323 1.00 93.44 102 SER A O 1
ATOM 752 N N . THR A 1 103 ? 10.678 1.046 -25.289 1.00 94.38 103 THR A N 1
ATOM 753 C C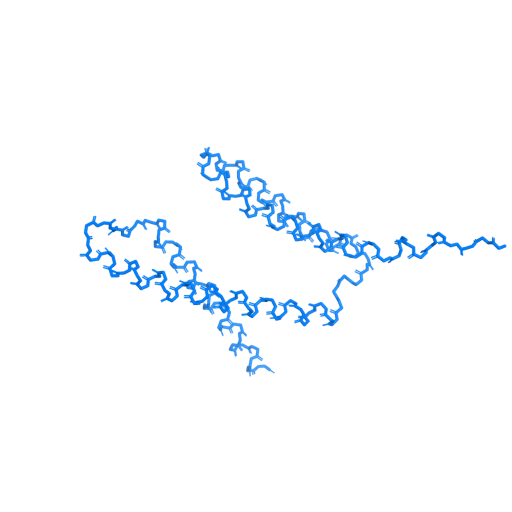A . THR A 1 103 ? 11.883 1.837 -25.552 1.00 94.38 103 THR A CA 1
ATOM 754 C C . THR A 1 103 ? 13.093 1.228 -24.840 1.00 94.38 103 THR A C 1
ATOM 756 O O . THR A 1 103 ? 12.968 0.317 -24.029 1.00 94.38 103 THR A O 1
ATOM 759 N N . ARG A 1 104 ? 14.295 1.758 -25.094 1.00 91.88 104 ARG A N 1
ATOM 760 C CA . ARG A 1 104 ? 15.509 1.344 -24.364 1.00 91.88 104 ARG A CA 1
ATOM 761 C C . ARG A 1 104 ? 15.656 2.005 -22.987 1.00 91.88 104 ARG A C 1
ATOM 763 O O . ARG A 1 104 ? 16.618 1.708 -22.288 1.00 91.88 104 ARG A O 1
ATOM 770 N N . TYR A 1 105 ? 14.746 2.906 -22.609 1.00 90.12 105 TYR A N 1
ATOM 771 C CA . TYR A 1 105 ? 14.854 3.690 -21.374 1.00 90.12 105 TYR A CA 1
ATOM 772 C C . TYR A 1 105 ? 14.334 2.958 -20.135 1.00 90.12 105 TYR A C 1
ATOM 774 O O . TYR A 1 105 ? 14.704 3.321 -19.021 1.00 90.12 105 TYR A O 1
ATOM 782 N N . PHE A 1 106 ? 13.487 1.941 -20.306 1.00 92.25 106 PHE A N 1
ATOM 783 C CA . PHE A 1 106 ? 12.914 1.196 -19.192 1.00 92.25 106 PHE A CA 1
ATOM 784 C C . PHE A 1 106 ? 12.810 -0.289 -19.516 1.00 92.25 106 PHE A C 1
ATOM 786 O O . PHE A 1 106 ? 12.374 -0.674 -20.596 1.00 92.25 106 PHE A O 1
ATOM 793 N N . SER A 1 107 ? 13.168 -1.124 -18.547 1.00 92.69 107 SER A N 1
ATOM 794 C CA . SER A 1 107 ? 12.933 -2.560 -18.587 1.00 92.69 107 SER A CA 1
ATOM 795 C C . SER A 1 107 ? 12.234 -2.998 -17.306 1.00 92.69 107 SER A C 1
ATOM 797 O O . SER A 1 107 ? 12.474 -2.470 -16.218 1.00 92.69 107 SER A O 1
ATOM 799 N N . TRP A 1 108 ? 11.344 -3.978 -17.438 1.00 91.94 108 TRP A N 1
ATOM 800 C CA . TRP A 1 108 ? 10.649 -4.556 -16.298 1.00 91.94 108 TRP A CA 1
ATOM 801 C C . TRP A 1 108 ? 11.615 -5.396 -15.464 1.00 91.94 108 TRP A C 1
ATOM 803 O O . TRP A 1 108 ? 11.891 -6.551 -15.777 1.00 91.94 108 TRP A O 1
ATOM 813 N N . GLY A 1 109 ? 12.132 -4.806 -14.389 1.00 92.88 109 GLY A N 1
ATOM 814 C CA . GLY A 1 109 ? 12.861 -5.532 -13.355 1.00 92.88 109 GLY A CA 1
ATOM 815 C C . GLY A 1 109 ? 11.923 -6.189 -12.341 1.00 92.88 109 GLY A C 1
ATOM 816 O O . GLY A 1 109 ? 10.745 -5.834 -12.231 1.00 92.88 109 GLY A O 1
ATOM 817 N N . THR A 1 110 ? 12.470 -7.095 -11.529 1.00 93.25 110 THR A N 1
ATOM 818 C CA . THR A 1 110 ? 11.729 -7.796 -10.467 1.00 93.25 110 THR A CA 1
ATOM 819 C C . THR A 1 110 ? 10.987 -6.829 -9.544 1.00 93.25 110 THR A C 1
ATOM 821 O O . THR A 1 110 ? 9.827 -7.058 -9.231 1.00 93.25 110 THR A O 1
ATOM 824 N N . ALA A 1 111 ? 11.605 -5.708 -9.156 1.00 87.81 111 ALA A N 1
ATOM 825 C CA . ALA A 1 111 ? 10.968 -4.717 -8.287 1.00 87.81 111 ALA A CA 1
ATOM 826 C C . ALA A 1 111 ? 9.705 -4.095 -8.916 1.00 87.81 111 ALA A C 1
ATOM 828 O O . ALA A 1 111 ? 8.667 -4.024 -8.261 1.00 87.81 111 ALA A O 1
ATOM 829 N N . SER A 1 112 ? 9.763 -3.688 -10.188 1.00 90.00 112 SER A N 1
ATOM 830 C CA . SER A 1 112 ? 8.627 -3.082 -10.897 1.00 90.00 112 SER A CA 1
ATOM 831 C C . SER A 1 112 ? 7.481 -4.074 -11.088 1.00 90.00 112 SER A C 1
ATOM 833 O O . SER A 1 112 ? 6.320 -3.718 -10.892 1.00 90.00 112 SER A O 1
ATOM 835 N N . VAL A 1 113 ? 7.808 -5.329 -11.413 1.00 92.94 113 VAL A N 1
ATOM 836 C CA . VAL A 1 113 ? 6.823 -6.413 -11.538 1.00 92.94 113 VAL A CA 1
ATOM 837 C C . VAL A 1 113 ? 6.163 -6.704 -10.189 1.00 92.94 113 VAL A C 1
ATOM 839 O O . VAL A 1 113 ? 4.937 -6.771 -10.110 1.00 92.94 113 VAL A O 1
ATOM 842 N N . THR A 1 114 ? 6.947 -6.813 -9.114 1.00 92.69 114 THR A N 1
ATOM 843 C CA . THR A 1 114 ? 6.423 -7.031 -7.759 1.00 92.69 114 THR A CA 1
ATOM 844 C C . THR A 1 114 ? 5.515 -5.886 -7.317 1.00 92.69 114 THR A C 1
ATOM 846 O O . THR A 1 114 ? 4.449 -6.140 -6.756 1.00 92.69 114 THR A O 1
ATOM 849 N N . LEU A 1 115 ? 5.881 -4.631 -7.605 1.00 92.00 115 LEU A N 1
ATOM 850 C CA . LEU A 1 115 ? 5.031 -3.470 -7.325 1.00 92.00 115 LEU A CA 1
ATOM 851 C C . LEU A 1 115 ? 3.705 -3.538 -8.093 1.00 92.00 115 LEU A C 1
ATOM 853 O O . LEU A 1 115 ? 2.654 -3.366 -7.477 1.00 92.00 115 LEU A O 1
ATOM 857 N N . ALA A 1 116 ? 3.736 -3.855 -9.391 1.00 92.75 116 ALA A N 1
ATOM 858 C CA . ALA A 1 116 ? 2.528 -4.005 -10.205 1.00 92.75 116 ALA A CA 1
ATOM 859 C C . ALA A 1 116 ? 1.583 -5.079 -9.645 1.00 92.75 116 ALA A C 1
ATOM 861 O O . ALA A 1 116 ? 0.393 -4.821 -9.450 1.00 92.75 116 ALA A O 1
ATOM 862 N N . TRP A 1 117 ? 2.116 -6.255 -9.304 1.00 95.38 117 TRP A N 1
ATOM 863 C CA . TRP A 1 117 ? 1.326 -7.336 -8.712 1.00 95.38 117 TRP A CA 1
ATOM 864 C C . TRP A 1 117 ? 0.811 -7.009 -7.313 1.00 95.38 117 TRP A C 1
ATOM 866 O O . TRP A 1 117 ? -0.325 -7.348 -6.993 1.00 95.38 117 TRP A O 1
ATOM 876 N N . THR A 1 118 ? 1.596 -6.310 -6.495 1.00 94.06 118 THR A N 1
ATOM 877 C CA . THR A 1 118 ? 1.156 -5.866 -5.164 1.00 94.06 118 THR A CA 1
ATOM 878 C C . THR A 1 118 ? 0.002 -4.876 -5.284 1.00 94.06 118 THR A C 1
ATOM 880 O O . THR A 1 118 ? -1.003 -5.010 -4.586 1.00 94.06 118 THR A O 1
ATOM 883 N N . THR A 1 119 ? 0.094 -3.915 -6.208 1.00 93.25 119 THR A N 1
ATOM 884 C CA . THR A 1 119 ? -1.011 -2.993 -6.482 1.00 93.25 119 THR A CA 1
ATOM 885 C C . THR A 1 119 ? -2.251 -3.745 -6.966 1.00 93.25 119 THR A C 1
ATOM 887 O O . THR A 1 119 ? -3.340 -3.514 -6.439 1.00 93.25 119 THR A O 1
ATOM 890 N N . ALA A 1 120 ? -2.098 -4.692 -7.897 1.00 93.31 120 ALA A N 1
ATOM 891 C CA . ALA A 1 120 ? -3.205 -5.530 -8.355 1.00 93.31 120 ALA A CA 1
ATOM 892 C C . ALA A 1 120 ? -3.846 -6.312 -7.197 1.00 93.31 120 ALA A C 1
ATOM 894 O O . ALA A 1 120 ? -5.069 -6.310 -7.063 1.00 93.31 120 ALA A O 1
ATOM 895 N N . ALA A 1 121 ? -3.041 -6.911 -6.316 1.00 96.44 121 ALA A N 1
ATOM 896 C CA . ALA A 1 121 ? -3.522 -7.655 -5.157 1.00 96.44 121 ALA A CA 1
ATOM 897 C C . ALA A 1 121 ? -4.369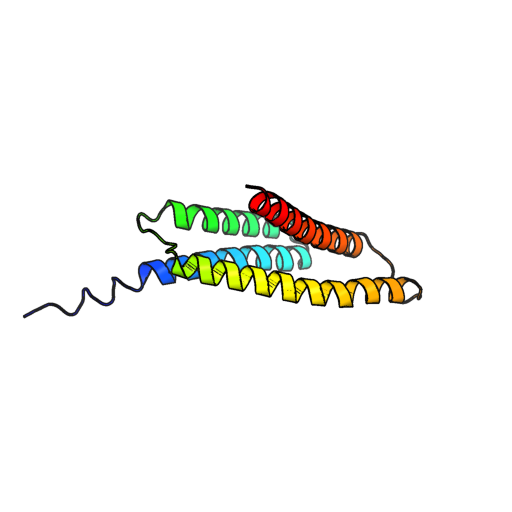 -6.784 -4.216 1.00 96.44 121 ALA A C 1
ATOM 899 O O . ALA A 1 121 ? -5.429 -7.228 -3.772 1.00 96.44 121 ALA A O 1
ATOM 900 N N . VAL A 1 122 ? -3.963 -5.535 -3.957 1.00 94.75 122 VAL A N 1
ATOM 901 C CA . VAL A 1 122 ? -4.746 -4.588 -3.141 1.00 94.75 122 VAL A CA 1
ATOM 902 C C . VAL A 1 122 ? -6.123 -4.327 -3.763 1.00 94.75 122 VAL A C 1
ATOM 904 O O . VAL A 1 122 ? -7.136 -4.461 -3.072 1.00 94.75 122 VAL A O 1
ATOM 907 N N . TYR A 1 123 ? -6.192 -4.018 -5.064 1.00 92.88 123 TYR A N 1
ATOM 908 C CA . TYR A 1 123 ? -7.471 -3.745 -5.738 1.00 92.88 123 TYR A CA 1
ATOM 909 C C . TYR A 1 123 ? -8.356 -4.978 -5.874 1.00 92.88 123 TYR A C 1
ATOM 911 O O . TYR A 1 123 ? -9.566 -4.877 -5.672 1.00 92.88 123 TYR A O 1
ATOM 919 N N . VAL A 1 124 ? -7.775 -6.140 -6.176 1.00 95.94 124 VAL A N 1
ATOM 920 C CA . VAL A 1 124 ? -8.513 -7.408 -6.229 1.00 95.94 124 VAL A CA 1
ATOM 921 C C . VAL A 1 124 ? -9.095 -7.727 -4.857 1.00 95.94 124 VAL A C 1
ATOM 923 O O . VAL A 1 124 ? -10.284 -8.013 -4.762 1.00 95.94 124 VAL A O 1
ATOM 926 N N . THR A 1 125 ? -8.304 -7.603 -3.789 1.00 95.31 125 THR A N 1
ATOM 927 C CA . THR A 1 125 ? -8.770 -7.847 -2.415 1.00 95.31 125 THR A CA 1
ATOM 928 C C . THR A 1 125 ? -9.919 -6.912 -2.049 1.00 95.31 125 THR A C 1
ATOM 930 O O . THR A 1 125 ? -10.944 -7.360 -1.534 1.00 95.31 125 THR A O 1
ATOM 933 N N . TYR A 1 126 ? -9.795 -5.622 -2.371 1.00 92.44 126 TYR A N 1
ATOM 934 C CA . TYR A 1 126 ? -10.866 -4.652 -2.153 1.00 92.44 126 TYR A CA 1
ATOM 935 C C . TYR A 1 126 ? -12.131 -4.983 -2.963 1.00 92.44 126 TYR A C 1
ATOM 937 O O . TYR A 1 126 ? -13.239 -4.964 -2.422 1.00 92.44 126 TYR A O 1
ATOM 945 N N . GLY A 1 127 ? -11.980 -5.343 -4.240 1.00 92.38 127 GLY A N 1
ATOM 946 C CA . GLY A 1 127 ? -13.088 -5.736 -5.112 1.00 92.38 127 GLY A CA 1
ATOM 947 C C . GLY A 1 127 ? -13.807 -6.998 -4.628 1.00 92.38 127 GLY A C 1
ATOM 948 O O . GLY A 1 127 ? -15.038 -7.024 -4.590 1.00 92.38 127 GLY A O 1
ATOM 949 N N . VAL A 1 128 ? -13.055 -8.012 -4.190 1.00 95.56 128 VAL A N 1
ATOM 950 C CA . VAL A 1 128 ? -13.594 -9.238 -3.580 1.00 95.56 128 VAL A CA 1
ATOM 951 C C . VAL A 1 128 ? -14.348 -8.911 -2.295 1.00 95.56 128 VAL A C 1
ATOM 953 O O . VAL A 1 128 ? -15.470 -9.384 -2.124 1.00 95.56 128 VAL A O 1
ATOM 956 N N . ALA A 1 129 ? -13.789 -8.064 -1.426 1.00 93.19 129 ALA A N 1
ATOM 957 C CA . ALA A 1 129 ? -14.455 -7.644 -0.197 1.00 93.19 129 ALA A CA 1
ATOM 958 C C . ALA A 1 129 ? -15.789 -6.939 -0.492 1.00 93.19 129 ALA A C 1
ATOM 960 O O . ALA A 1 129 ? -16.812 -7.307 0.085 1.00 93.19 129 ALA A O 1
ATOM 961 N N . ILE A 1 130 ? -15.824 -5.992 -1.439 1.00 92.62 130 ILE A N 1
ATOM 962 C CA . ILE A 1 130 ? -17.080 -5.356 -1.873 1.00 92.62 130 ILE A CA 1
ATOM 963 C C . ILE A 1 130 ? -18.060 -6.394 -2.418 1.00 92.62 130 ILE A C 1
ATOM 965 O O . ILE A 1 130 ? -19.238 -6.365 -2.067 1.00 92.62 130 ILE A O 1
ATOM 969 N N . GLY A 1 131 ? -17.599 -7.297 -3.285 1.00 93.19 131 GLY A N 1
ATOM 970 C CA . GLY A 1 131 ? -18.442 -8.336 -3.872 1.00 93.19 131 GLY A CA 1
ATOM 971 C C . GLY A 1 131 ? -19.057 -9.254 -2.815 1.00 93.19 131 GLY A C 1
ATOM 972 O O . GLY A 1 131 ? -20.234 -9.595 -2.917 1.00 93.19 131 GLY A O 1
ATOM 973 N N . TYR A 1 132 ? -18.288 -9.597 -1.783 1.00 96.12 132 TYR A N 1
ATOM 974 C CA . TYR A 1 132 ? -18.743 -10.388 -0.646 1.00 96.12 132 TYR A CA 1
ATOM 975 C C . TYR A 1 132 ? -19.794 -9.641 0.185 1.00 96.12 132 TYR A C 1
ATOM 977 O O . TYR A 1 132 ? -20.902 -10.143 0.357 1.00 96.12 132 TYR A O 1
ATOM 985 N N . TYR A 1 133 ? -19.495 -8.415 0.630 1.00 92.69 133 TYR A N 1
ATOM 986 C CA . TYR A 1 133 ? -20.420 -7.623 1.452 1.00 92.69 133 TYR A CA 1
ATOM 987 C C . TYR A 1 133 ? -21.664 -7.137 0.697 1.00 92.69 133 TYR A C 1
ATOM 989 O O . TYR A 1 133 ? -22.650 -6.801 1.334 1.00 92.69 133 TYR A O 1
ATOM 997 N N . ARG A 1 134 ? -21.653 -7.098 -0.642 1.00 91.50 134 ARG A N 1
ATOM 998 C CA . ARG A 1 134 ? -22.856 -6.809 -1.445 1.00 91.50 134 ARG A CA 1
ATOM 999 C C . ARG A 1 134 ? -23.818 -7.993 -1.561 1.00 91.50 134 ARG A C 1
ATOM 1001 O O . ARG A 1 134 ? -24.967 -7.783 -1.932 1.00 91.50 134 ARG A O 1
ATOM 1008 N N . ARG A 1 135 ? -23.340 -9.223 -1.352 1.00 89.38 135 ARG A N 1
ATOM 1009 C CA . ARG A 1 135 ? -24.140 -10.455 -1.482 1.00 89.38 135 ARG A CA 1
ATOM 1010 C C . ARG A 1 135 ? -24.670 -10.979 -0.146 1.00 89.38 135 ARG A C 1
ATOM 1012 O O . ARG A 1 135 ? -25.476 -11.904 -0.161 1.00 89.38 135 ARG A O 1
ATOM 1019 N N . ARG A 1 136 ? -24.177 -10.439 0.967 1.00 76.56 136 ARG A N 1
ATOM 1020 C CA . ARG A 1 136 ? -24.602 -10.755 2.331 1.00 76.56 136 ARG A CA 1
ATOM 1021 C C . ARG A 1 136 ? -25.565 -9.686 2.824 1.00 76.56 136 ARG A C 1
ATOM 1023 O O . ARG A 1 136 ? -26.502 -10.070 3.549 1.00 76.56 136 ARG A O 1
#

Mean predicted aligned error: 9.53 Å

pLDDT: mean 81.74, std 14.17, range [41.72, 97.0]

Nearest PDB structures (foldseek):
  2jow-assembly1_A  TM=4.204E-01  e=7.320E+00  Salmonella enterica subsp. enterica serovar Typhimurium

Solvent-accessible surface area (backbon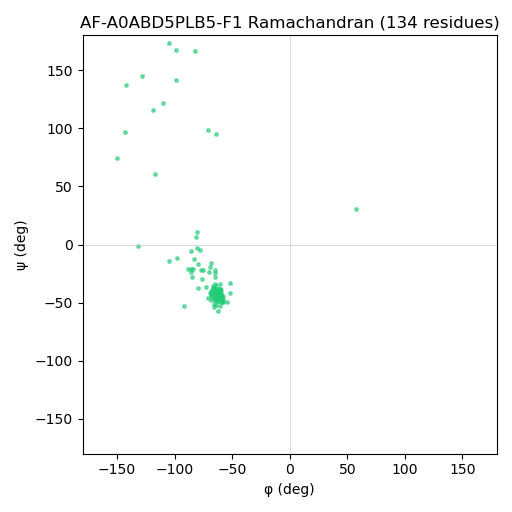e atoms only — not comparable to full-atom values): 7681 Å² total; per-residue (Å²): 144,88,83,79,72,73,70,68,70,70,68,49,55,63,60,50,51,53,51,48,35,51,48,26,50,51,47,15,55,49,37,33,54,53,24,46,73,70,74,36,52,70,61,8,52,52,48,22,50,53,19,50,51,48,41,59,45,57,63,75,75,45,97,61,85,78,71,50,77,70,50,54,54,50,51,53,51,49,54,53,49,49,53,50,54,54,46,53,49,48,66,52,51,54,59,49,50,56,61,40,44,79,44,95,86,37,76,89,44,72,68,58,50,50,50,54,52,50,53,48,50,54,53,50,53,51,50,50,51,51,56,52,66,72,74,108